Protein AF-A0A355SH33-F1 (afdb_monomer_lite)

Radius of gyration: 13.76 Å; chains: 1; bounding box: 27×21×31 Å

Sequence (50 aa):
GIKYSGDIVKAIAAGAKVVMIGSLFAGVDESPGDTEIYQGRSFKVYRGMG

Secondary structure (DSSP, 8-state):
---SHHHHHHHHHTT-S----STTTTTSTTSSS-EEEETTEEEE------

pLDDT: mean 90.89, std 4.84, range [72.5, 97.19]

Foldseek 3Di:
DDDDPVVVVVCVVVPDPDDDDDPVCQFDPPHDADWDQDPNDTDGDDDDDD

Structure (mmCIF, N/CA/C/O backbone):
data_AF-A0A355SH33-F1
#
_entry.id   AF-A0A355SH33-F1
#
loop_
_atom_site.group_PDB
_atom_site.id
_atom_site.type_symbol
_atom_site.label_atom_id
_atom_site.label_alt_id
_atom_site.label_comp_id
_atom_site.label_asym_id
_atom_site.label_entity_id
_atom_site.label_seq_id
_atom_site.pdbx_PDB_ins_code
_atom_site.Cartn_x
_atom_site.Cartn_y
_atom_site.Cartn_z
_atom_site.occupancy
_atom_site.B_iso_or_equiv
_atom_site.auth_seq_id
_atom_site.auth_comp_id
_atom_site.auth_asym_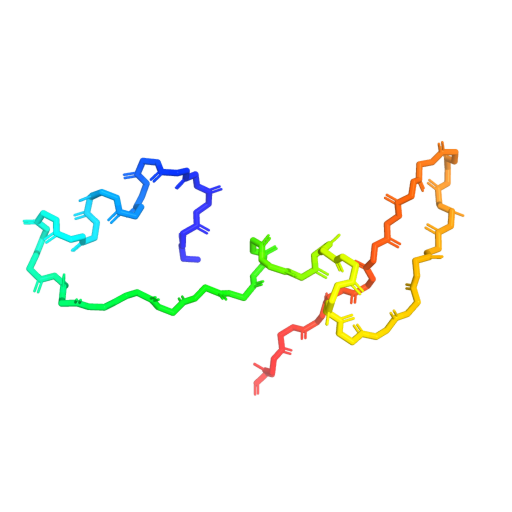id
_atom_site.auth_atom_id
_atom_site.pdbx_PDB_model_num
ATOM 1 N N . GLY A 1 1 ? 5.142 1.747 0.765 1.00 84.81 1 GLY A N 1
ATOM 2 C CA . GLY A 1 1 ? 5.665 1.576 -0.602 1.00 84.81 1 GLY A CA 1
ATOM 3 C C . GLY A 1 1 ? 5.041 2.623 -1.492 1.00 84.81 1 GLY A C 1
ATOM 4 O O . GLY A 1 1 ? 5.500 3.752 -1.473 1.00 84.81 1 GLY A O 1
ATOM 5 N N . ILE A 1 2 ? 3.949 2.274 -2.172 1.00 92.38 2 ILE A N 1
ATOM 6 C CA . ILE A 1 2 ? 3.108 3.206 -2.941 1.00 92.38 2 ILE A CA 1
ATOM 7 C C . ILE A 1 2 ? 2.328 4.113 -1.980 1.00 92.38 2 ILE A C 1
ATOM 9 O O . ILE A 1 2 ? 1.578 3.599 -1.150 1.00 92.38 2 ILE A O 1
ATOM 13 N N . LYS A 1 3 ? 2.517 5.436 -2.059 1.00 90.88 3 LYS A N 1
ATOM 14 C CA . LYS A 1 3 ? 1.785 6.419 -1.236 1.00 90.88 3 LYS A CA 1
ATOM 15 C C . LYS A 1 3 ? 0.835 7.263 -2.078 1.00 90.88 3 LYS A C 1
ATOM 17 O O . LYS A 1 3 ? -0.254 7.592 -1.619 1.00 90.88 3 LYS A O 1
ATOM 22 N N . TYR A 1 4 ? 1.237 7.572 -3.305 1.00 92.69 4 TYR A N 1
ATOM 23 C CA . TYR A 1 4 ? 0.439 8.331 -4.259 1.00 92.69 4 TYR A CA 1
ATOM 24 C C . TYR A 1 4 ? 0.215 7.528 -5.539 1.00 92.69 4 TYR A C 1
ATOM 26 O O . TYR A 1 4 ? 0.991 6.632 -5.871 1.00 92.69 4 TYR A O 1
ATOM 34 N N . SER A 1 5 ? -0.823 7.882 -6.298 1.00 91.56 5 SER A N 1
ATOM 35 C CA . SER A 1 5 ? -1.132 7.248 -7.589 1.00 91.56 5 SER A CA 1
ATOM 36 C C . SER A 1 5 ? 0.054 7.289 -8.560 1.00 91.56 5 SER A C 1
ATOM 38 O O . SER A 1 5 ? 0.317 6.316 -9.264 1.00 91.56 5 SER A O 1
ATOM 40 N N . GLY A 1 6 ? 0.836 8.373 -8.537 1.00 95.19 6 GLY A N 1
ATOM 41 C CA . GLY A 1 6 ? 2.041 8.513 -9.354 1.00 95.19 6 GLY A CA 1
ATOM 42 C C . GLY A 1 6 ? 3.130 7.479 -9.050 1.00 95.19 6 GLY A C 1
ATOM 43 O O . GLY A 1 6 ? 3.928 7.169 -9.930 1.00 95.19 6 GLY A O 1
ATOM 44 N N . ASP A 1 7 ? 3.158 6.900 -7.849 1.00 95.75 7 ASP A N 1
ATOM 45 C CA . ASP A 1 7 ? 4.148 5.875 -7.506 1.00 95.75 7 ASP A CA 1
ATOM 46 C C . ASP A 1 7 ? 3.859 4.553 -8.231 1.00 95.75 7 ASP A C 1
ATOM 48 O O . ASP A 1 7 ? 4.790 3.812 -8.535 1.00 95.75 7 ASP A O 1
ATOM 52 N N . ILE A 1 8 ? 2.593 4.284 -8.577 1.00 95.69 8 ILE A N 1
ATOM 53 C CA . ILE A 1 8 ? 2.210 3.120 -9.390 1.00 95.69 8 ILE A CA 1
ATOM 54 C C . ILE A 1 8 ? 2.819 3.252 -10.785 1.00 95.69 8 ILE A C 1
ATOM 56 O O . ILE A 1 8 ? 3.478 2.335 -11.271 1.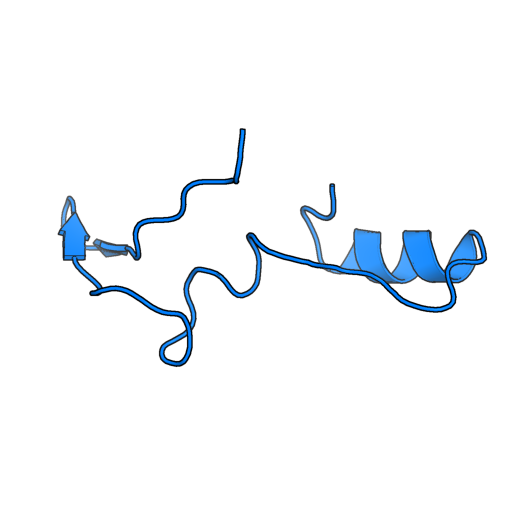00 95.69 8 ILE A O 1
ATOM 60 N N . VAL A 1 9 ? 2.655 4.426 -11.402 1.00 96.38 9 VAL A N 1
ATOM 61 C CA . VAL A 1 9 ? 3.197 4.710 -12.737 1.00 96.38 9 VAL A CA 1
ATOM 62 C C . VAL A 1 9 ? 4.721 4.640 -12.723 1.00 96.38 9 VAL A C 1
ATOM 64 O O . VAL A 1 9 ? 5.308 4.020 -13.603 1.00 96.38 9 VAL A O 1
ATOM 67 N N . LYS A 1 10 ? 5.370 5.208 -11.698 1.00 96.69 10 LYS A N 1
ATOM 68 C CA . LYS A 1 10 ? 6.830 5.125 -11.537 1.00 96.69 10 LYS A CA 1
ATOM 69 C C . LYS A 1 10 ? 7.312 3.683 -11.372 1.00 96.69 10 LYS A C 1
ATOM 71 O O . LYS A 1 10 ? 8.323 3.326 -11.964 1.00 96.69 10 LYS A O 1
ATOM 76 N N . ALA A 1 11 ? 6.600 2.854 -10.607 1.00 96.31 11 ALA A N 1
ATOM 77 C CA . ALA A 1 11 ? 6.956 1.448 -10.425 1.00 96.31 11 ALA A CA 1
ATOM 78 C C . ALA A 1 11 ? 6.873 0.667 -11.745 1.00 96.31 11 ALA A C 1
ATOM 80 O O . ALA A 1 11 ? 7.794 -0.075 -12.080 1.00 96.31 11 ALA A O 1
ATOM 81 N N . ILE A 1 12 ? 5.809 0.879 -12.524 1.00 96.50 12 ILE A N 1
ATOM 82 C CA . ILE A 1 12 ? 5.652 0.253 -13.843 1.00 96.50 12 ILE A CA 1
ATOM 83 C C . ILE A 1 12 ? 6.728 0.758 -14.813 1.00 96.50 12 ILE A C 1
ATOM 85 O O . ILE A 1 12 ? 7.369 -0.045 -15.485 1.00 96.50 12 ILE A O 1
ATOM 89 N N . ALA A 1 13 ? 6.988 2.069 -14.844 1.00 97.19 13 ALA A N 1
ATOM 90 C CA . ALA A 1 13 ? 8.035 2.667 -15.677 1.00 97.19 13 ALA A CA 1
ATOM 91 C C . ALA A 1 13 ? 9.441 2.145 -15.329 1.00 97.19 13 ALA A C 1
ATOM 93 O O . ALA A 1 13 ? 10.284 2.017 -16.210 1.00 97.19 13 ALA A O 1
ATOM 94 N N . ALA A 1 14 ? 9.679 1.792 -14.064 1.00 96.94 14 ALA A N 1
ATOM 95 C CA . ALA A 1 14 ? 10.912 1.154 -13.609 1.00 96.94 14 ALA A CA 1
ATOM 96 C C . ALA A 1 14 ? 11.011 -0.345 -13.974 1.00 96.94 14 ALA A C 1
ATOM 98 O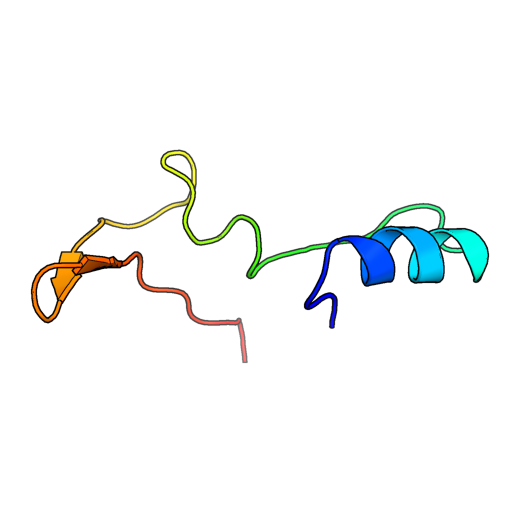 O . ALA A 1 14 ? 11.997 -0.988 -13.623 1.00 96.94 14 ALA A O 1
ATOM 99 N N . GLY A 1 15 ? 10.015 -0.911 -14.668 1.00 96.88 15 GLY A N 1
ATOM 100 C CA . GLY A 1 15 ? 10.017 -2.294 -15.152 1.00 96.88 15 GLY A CA 1
ATOM 101 C C . GLY A 1 15 ? 9.138 -3.263 -14.357 1.00 96.88 15 GLY A C 1
ATOM 102 O O . GLY A 1 15 ? 9.178 -4.467 -14.616 1.00 96.88 15 GLY A O 1
ATOM 103 N N . ALA A 1 16 ? 8.330 -2.790 -13.401 1.00 97.12 16 ALA A N 1
ATOM 104 C CA . ALA A 1 16 ? 7.397 -3.664 -12.693 1.00 97.12 16 ALA A CA 1
ATOM 105 C C . ALA A 1 16 ? 6.260 -4.123 -13.619 1.00 97.12 16 ALA A C 1
ATOM 107 O O . ALA A 1 16 ? 5.537 -3.311 -14.194 1.00 97.12 16 ALA A O 1
ATOM 108 N N . LYS A 1 17 ? 6.050 -5.440 -13.713 1.00 97.00 17 LYS A N 1
ATOM 109 C CA . LYS A 1 17 ? 4.914 -6.018 -14.452 1.00 97.00 17 LYS A CA 1
ATOM 110 C C . LYS A 1 17 ? 3.604 -5.963 -13.659 1.00 97.00 17 LYS A C 1
ATOM 112 O O . LYS A 1 17 ? 2.531 -5.913 -14.249 1.00 97.00 17 LYS A O 1
ATOM 117 N N . VAL A 1 18 ? 3.697 -6.000 -12.329 1.00 96.00 18 VAL A N 1
ATOM 118 C CA . VAL A 1 18 ? 2.569 -5.971 -11.386 1.00 96.00 18 VAL A CA 1
ATOM 119 C C . VAL A 1 18 ? 3.003 -5.220 -10.126 1.00 96.00 18 VAL A C 1
ATOM 121 O O . VAL A 1 18 ? 4.169 -5.287 -9.738 1.00 96.00 18 VAL A O 1
ATOM 124 N N . VAL A 1 19 ? 2.063 -4.533 -9.474 1.00 94.50 19 VAL A N 1
ATOM 125 C CA . VAL A 1 19 ? 2.253 -3.905 -8.159 1.00 94.50 19 VAL A CA 1
ATOM 126 C C . VAL A 1 19 ? 1.250 -4.474 -7.157 1.00 94.50 19 VAL A C 1
ATOM 128 O O . VAL A 1 19 ? 0.061 -4.567 -7.447 1.00 94.50 19 VAL A O 1
ATOM 131 N N . MET A 1 20 ? 1.722 -4.856 -5.970 1.00 94.88 20 MET A N 1
ATOM 132 C CA . MET A 1 20 ? 0.864 -5.257 -4.851 1.00 94.88 20 MET A CA 1
ATOM 133 C C . MET A 1 20 ? 0.697 -4.071 -3.900 1.00 94.88 20 MET A C 1
ATOM 135 O O . MET A 1 20 ? 1.680 -3.438 -3.507 1.00 94.88 20 MET A O 1
ATOM 139 N N . ILE A 1 21 ? -0.546 -3.755 -3.539 1.00 94.12 21 ILE A N 1
ATOM 140 C CA . ILE A 1 21 ? -0.884 -2.586 -2.725 1.00 94.12 21 ILE A CA 1
ATOM 141 C C . ILE A 1 21 ? -1.836 -3.032 -1.615 1.00 94.12 21 ILE A C 1
ATOM 143 O O . ILE A 1 21 ? -2.819 -3.700 -1.897 1.00 94.12 21 ILE A O 1
ATOM 147 N N . GLY A 1 22 ? -1.542 -2.676 -0.362 1.00 91.12 22 GLY A N 1
ATOM 148 C CA . GLY A 1 22 ? -2.411 -2.966 0.788 1.00 91.12 22 GLY A CA 1
ATOM 149 C C . GLY A 1 22 ? -3.161 -1.726 1.266 1.00 91.12 22 GLY A C 1
ATOM 150 O O . GLY A 1 22 ? -4.382 -1.658 1.199 1.00 91.12 22 GLY A O 1
ATOM 151 N N . SER A 1 23 ? -2.422 -0.692 1.671 1.00 88.56 23 SER A N 1
ATOM 152 C CA . SER A 1 23 ? -2.979 0.512 2.305 1.00 88.56 23 SER A CA 1
ATOM 153 C C . SER A 1 23 ? -3.998 1.279 1.457 1.00 88.56 23 SER A C 1
ATOM 155 O O . SER A 1 23 ? -4.889 1.902 2.017 1.00 88.56 23 SER A O 1
ATOM 157 N N . LEU A 1 24 ? -3.880 1.245 0.126 1.00 91.19 24 LEU A N 1
ATOM 158 C CA . LEU A 1 24 ? -4.825 1.918 -0.773 1.00 91.19 24 LEU A CA 1
ATOM 159 C C . LEU A 1 24 ? -6.187 1.212 -0.815 1.00 91.19 24 LEU A C 1
ATOM 161 O O . LEU A 1 24 ? -7.208 1.877 -0.924 1.00 91.19 24 LEU A O 1
ATOM 165 N N . PHE A 1 25 ? -6.198 -0.117 -0.691 1.00 91.62 25 PHE A N 1
ATOM 166 C CA . PHE A 1 25 ? -7.426 -0.914 -0.659 1.00 91.62 25 PHE A CA 1
ATOM 167 C C . PHE A 1 25 ? -7.958 -1.117 0.758 1.00 91.62 25 PHE A C 1
ATOM 169 O O . PHE A 1 25 ? -9.075 -1.573 0.933 1.00 91.62 25 PHE A O 1
ATOM 176 N N . ALA A 1 26 ? -7.193 -0.777 1.792 1.00 91.75 26 ALA A N 1
ATOM 177 C CA . ALA A 1 26 ? -7.582 -1.077 3.163 1.00 91.75 26 ALA A CA 1
ATOM 178 C C . ALA A 1 26 ? -8.857 -0.350 3.629 1.00 91.75 26 ALA A C 1
ATOM 180 O O . ALA A 1 26 ? -9.553 -0.863 4.498 1.00 91.75 26 AL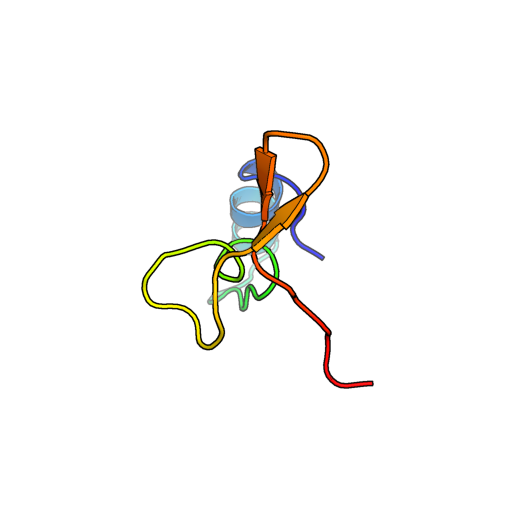A A O 1
ATOM 181 N N . GLY A 1 27 ? -9.176 0.810 3.048 1.00 88.94 27 GLY A N 1
ATOM 182 C CA . GLY A 1 27 ? -10.343 1.619 3.416 1.00 88.94 27 GLY A CA 1
ATOM 183 C C . GLY A 1 27 ? -11.599 1.411 2.565 1.00 88.94 27 GLY A C 1
ATOM 184 O O . GLY A 1 27 ? -12.546 2.164 2.756 1.00 88.94 27 GLY A O 1
ATOM 185 N N . VAL A 1 28 ? -11.602 0.471 1.613 1.00 90.94 28 VAL A N 1
ATOM 186 C CA . VAL A 1 28 ? -12.771 0.219 0.746 1.00 90.94 28 VAL A CA 1
ATOM 187 C C . VAL A 1 28 ? -13.823 -0.628 1.468 1.00 90.94 28 VAL A C 1
ATOM 189 O O . VAL A 1 28 ? -13.511 -1.312 2.446 1.00 90.94 28 VAL A O 1
ATOM 192 N N . ASP A 1 29 ? -15.067 -0.614 1.000 1.00 89.75 29 ASP A N 1
ATOM 193 C CA . ASP A 1 29 ? -16.151 -1.370 1.642 1.00 89.75 29 ASP A CA 1
ATOM 194 C C . ASP A 1 29 ? -15.910 -2.885 1.561 1.00 89.75 29 ASP A C 1
ATOM 196 O O . ASP A 1 29 ? -16.209 -3.618 2.500 1.00 89.75 29 ASP A O 1
ATOM 200 N N . GLU A 1 30 ? -15.267 -3.344 0.487 1.00 92.19 30 GLU A N 1
ATOM 201 C CA . GLU A 1 30 ? -14.942 -4.747 0.236 1.00 92.19 30 GLU A CA 1
ATOM 202 C C . GLU A 1 30 ? -13.780 -5.279 1.085 1.00 92.19 30 GLU A C 1
ATOM 204 O O . GLU A 1 30 ? -13.585 -6.495 1.162 1.00 92.19 30 GLU A O 1
ATOM 209 N N . SER A 1 31 ? -12.970 -4.410 1.705 1.00 90.69 31 SER A N 1
ATOM 210 C CA . SER A 1 31 ? -11.888 -4.881 2.573 1.00 90.69 31 SER A CA 1
ATOM 211 C C . SER A 1 31 ? -12.462 -5.513 3.854 1.00 90.69 31 SER A C 1
ATOM 213 O O . SER A 1 31 ? -13.556 -5.165 4.292 1.00 90.69 31 SER A O 1
ATOM 215 N N . PRO A 1 32 ? -11.780 -6.476 4.487 1.00 87.75 32 PRO A N 1
ATOM 216 C CA . PRO A 1 32 ? -12.269 -7.065 5.732 1.00 87.75 32 PRO A CA 1
ATOM 217 C C . PRO A 1 32 ? -12.214 -6.064 6.901 1.00 87.75 32 PRO A C 1
ATOM 219 O O . PRO A 1 32 ? -11.337 -5.199 6.941 1.00 87.75 32 PRO A O 1
ATOM 222 N N . GLY A 1 33 ? -13.116 -6.227 7.873 1.00 86.00 33 GLY A N 1
ATOM 223 C CA . GLY A 1 33 ? -13.221 -5.390 9.077 1.00 86.00 33 GLY A CA 1
ATOM 224 C C . GLY A 1 33 ? -14.344 -4.352 9.010 1.00 86.00 33 GLY A C 1
ATOM 225 O O . GLY A 1 33 ? -14.893 -4.089 7.942 1.00 86.00 33 GLY A O 1
ATOM 226 N N . ASP A 1 34 ? -14.665 -3.761 10.159 1.00 85.44 34 ASP A N 1
ATOM 227 C CA . ASP A 1 34 ? -15.720 -2.755 10.282 1.00 85.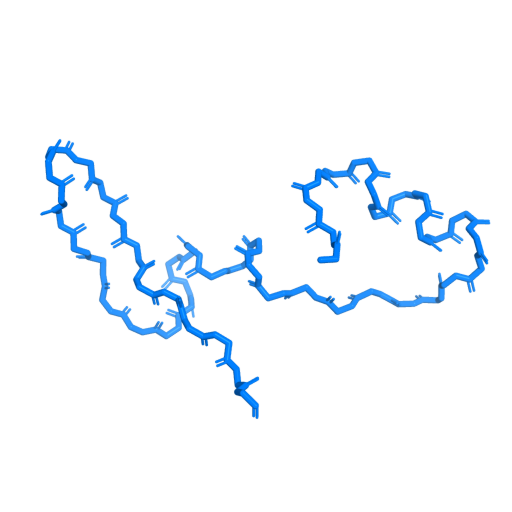44 34 ASP A CA 1
ATOM 228 C C . ASP A 1 34 ? -15.170 -1.330 10.155 1.00 85.44 34 ASP A C 1
ATOM 230 O O . ASP A 1 34 ? -14.021 -1.032 10.499 1.00 85.44 34 ASP A O 1
ATOM 234 N N . THR A 1 35 ? -16.018 -0.439 9.647 1.00 89.00 35 THR A N 1
ATOM 235 C CA . THR A 1 35 ? -15.749 0.998 9.616 1.00 89.00 35 THR A CA 1
ATOM 236 C C . THR A 1 35 ? -16.191 1.621 10.936 1.00 89.00 35 THR A C 1
ATOM 238 O O . THR A 1 35 ? -17.359 1.541 11.312 1.00 89.00 35 THR A O 1
ATOM 241 N N . GLU A 1 36 ? -15.274 2.294 11.621 1.00 88.06 36 GLU A N 1
ATOM 242 C CA . GLU A 1 36 ? -15.518 2.973 12.890 1.00 88.06 36 GLU A CA 1
ATOM 243 C C . GLU A 1 36 ? -15.518 4.494 12.703 1.00 88.06 36 GLU A C 1
ATOM 245 O O . GLU A 1 36 ? -14.724 5.054 11.942 1.00 88.06 36 GLU A O 1
ATOM 250 N N . ILE A 1 37 ? -16.404 5.194 13.416 1.00 90.38 37 ILE A N 1
ATOM 251 C CA . ILE A 1 37 ? -16.381 6.658 13.460 1.00 90.38 37 ILE A CA 1
ATOM 252 C C . ILE A 1 37 ? -15.406 7.086 14.551 1.00 90.38 37 ILE A C 1
ATOM 254 O O . ILE A 1 37 ? -15.685 6.961 15.742 1.00 90.38 37 ILE A O 1
ATOM 258 N N . TYR A 1 38 ? -14.286 7.668 14.141 1.00 88.31 38 TYR A N 1
ATOM 259 C CA . TYR A 1 38 ? -13.310 8.264 15.040 1.00 88.31 38 TYR A CA 1
ATOM 260 C C . TYR A 1 38 ? -13.247 9.771 14.793 1.00 88.31 38 TYR A C 1
ATOM 262 O O . TYR A 1 38 ? -13.024 10.226 13.673 1.00 88.31 38 TYR A O 1
ATOM 270 N N . GLN A 1 39 ? -13.490 10.569 15.837 1.00 90.62 39 GLN A N 1
ATOM 271 C CA . GLN A 1 39 ? -13.472 12.040 15.767 1.00 90.62 39 GLN A CA 1
ATOM 272 C C . GLN 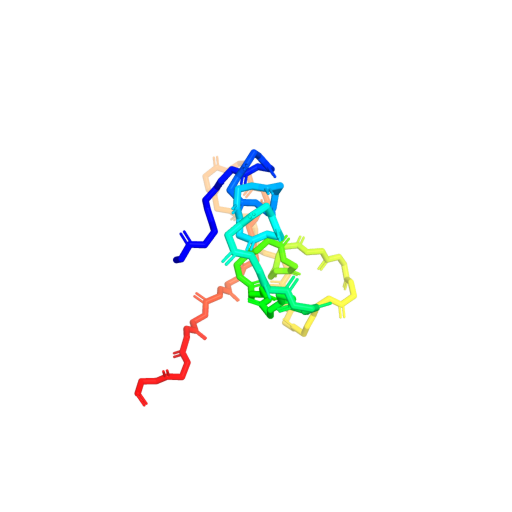A 1 39 ? -14.340 12.624 14.627 1.00 90.62 39 GLN A C 1
ATOM 274 O O . GLN A 1 39 ? -13.953 13.576 13.951 1.00 90.62 39 GLN A O 1
ATOM 279 N N . GLY A 1 40 ? -15.517 12.032 14.393 1.00 91.31 40 GLY A N 1
ATOM 280 C CA . GLY A 1 40 ? -16.463 12.486 13.366 1.00 91.31 40 GLY A CA 1
ATOM 281 C C . GLY A 1 40 ? -16.078 12.129 11.927 1.00 91.31 40 GLY A C 1
ATOM 282 O O . GLY A 1 40 ? -16.689 12.642 10.993 1.00 91.31 40 GLY A O 1
ATOM 283 N N . ARG A 1 41 ? -15.079 11.263 11.724 1.00 88.94 41 ARG A N 1
ATOM 284 C CA . ARG A 1 41 ? -14.707 10.726 10.410 1.00 88.94 41 ARG A CA 1
ATOM 285 C C . ARG A 1 41 ? -14.753 9.205 10.433 1.00 88.94 41 ARG A C 1
ATOM 287 O O . ARG A 1 41 ? -14.426 8.588 11.442 1.00 88.94 41 ARG A O 1
ATOM 294 N N . SER A 1 42 ? -15.147 8.620 9.312 1.00 88.00 42 SER A N 1
ATOM 295 C CA . SER A 1 42 ? -15.162 7.172 9.125 1.00 88.00 42 SER A CA 1
ATOM 296 C C . SER A 1 42 ? -13.755 6.667 8.824 1.00 88.00 42 SER A C 1
ATOM 298 O O . SER A 1 42 ? -13.102 7.158 7.901 1.00 88.00 42 SER A O 1
ATOM 300 N N . PHE A 1 43 ? -13.294 5.684 9.588 1.00 88.56 43 PHE A N 1
ATOM 301 C CA . PHE A 1 43 ? -12.006 5.031 9.402 1.00 88.56 43 PHE A CA 1
ATOM 302 C C . PHE A 1 43 ? -12.171 3.520 9.438 1.00 88.56 43 PHE A C 1
ATOM 304 O O . PHE A 1 43 ? -12.973 2.990 10.197 1.00 88.56 43 PHE A O 1
ATOM 311 N N . LYS A 1 44 ? -11.353 2.825 8.652 1.00 91.06 44 LYS A N 1
ATOM 312 C CA . LYS A 1 44 ? -11.240 1.371 8.696 1.00 91.06 44 LYS A CA 1
ATOM 313 C C . LYS A 1 44 ? -9.865 0.994 9.214 1.00 91.06 44 LYS A C 1
ATOM 315 O O . LYS A 1 44 ? -8.854 1.527 8.745 1.00 91.06 44 LYS A O 1
ATOM 320 N N . VAL A 1 45 ? -9.826 0.125 10.219 1.00 86.44 45 VAL A N 1
ATOM 321 C CA . VAL A 1 45 ? -8.572 -0.246 10.878 1.00 86.44 45 VAL A CA 1
ATOM 322 C C . VAL A 1 45 ? -7.745 -1.118 9.938 1.00 86.44 45 VAL A C 1
ATOM 324 O O . VAL A 1 45 ? -8.190 -2.162 9.475 1.00 86.44 45 VAL A O 1
ATOM 327 N N . TYR A 1 46 ? -6.507 -0.700 9.682 1.00 86.88 46 TYR A N 1
ATOM 328 C CA . TYR A 1 46 ? -5.546 -1.446 8.878 1.00 86.88 46 TYR A CA 1
ATOM 329 C C . TYR A 1 46 ? -4.270 -1.692 9.670 1.00 86.88 46 TYR A C 1
ATOM 331 O O . TYR A 1 46 ? -3.651 -0.757 10.182 1.00 86.88 46 TYR A O 1
ATOM 339 N N . ARG A 1 47 ? -3.835 -2.951 9.715 1.00 85.81 47 ARG A N 1
ATOM 340 C CA . ARG A 1 47 ? -2.550 -3.350 10.287 1.00 85.81 47 ARG A CA 1
ATOM 341 C C . ARG A 1 47 ? -1.826 -4.262 9.304 1.00 85.81 47 ARG A C 1
ATOM 343 O O . ARG A 1 47 ? -2.396 -5.240 8.834 1.00 85.81 47 ARG A O 1
ATOM 350 N N . GLY A 1 48 ? -0.572 -3.935 8.997 1.00 81.69 48 GLY A N 1
ATOM 351 C CA . GLY A 1 48 ? 0.284 -4.799 8.185 1.00 81.69 48 GLY A CA 1
ATOM 352 C C . GLY A 1 48 ? 0.675 -6.078 8.930 1.00 81.69 48 GLY A C 1
ATOM 353 O O . GLY A 1 48 ? 0.750 -6.083 10.161 1.00 81.69 48 GLY A O 1
ATOM 354 N N . MET A 1 49 ? 0.946 -7.147 8.180 1.00 81.50 49 MET A N 1
ATOM 355 C CA . MET A 1 49 ? 1.604 -8.341 8.714 1.00 81.50 49 MET A CA 1
ATOM 356 C C . MET A 1 49 ? 3.055 -7.968 9.049 1.00 81.50 49 MET A C 1
ATOM 358 O O . MET A 1 49 ? 3.758 -7.452 8.179 1.00 81.50 49 MET A O 1
ATOM 362 N N . GLY A 1 50 ? 3.430 -8.111 10.323 1.00 72.50 50 GLY A N 1
ATOM 363 C CA . GLY A 1 50 ? 4.769 -7.793 10.835 1.00 72.50 50 GLY A CA 1
ATOM 364 C C . GLY A 1 50 ? 5.811 -8.824 10.442 1.00 72.50 50 GLY A C 1
ATOM 365 O O . GLY A 1 50 ? 5.417 -9.994 10.240 1.00 72.50 50 GLY A O 1
#